Protein AF-D3F4I3-F1 (afdb_monomer)

Radius of gyration: 14.2 Å; Cα contacts (8 Å, |Δi|>4): 212; chains: 1; bounding box: 32×26×43 Å

pLDDT: mean 70.98, std 15.9, range [34.5, 87.44]

Organism: Conexibacter woesei (strain DSM 14684 / CCUG 47730 / CIP 108061 / JCM 11494 / NBRC 100937 / ID131577) (NCBI:txid469383)

Nearest PDB structures (foldseek):
  8dhl-assembly1_B  TM=6.571E-01  e=4.448E-02  Tannerella forsythia
  5t9g-assembly1_A  TM=7.267E-01  e=8.843E-02  Bacteroides uniformis
  5t9a-assembly2_B  TM=7.197E-01  e=9.829E-02  Bacteroides uniformis
  5t9a-assembly3_C  TM=6.838E-01  e=9.323E-02  Bacteroides uniformis
  5t99-assembly2_B  TM=6.801E-01  e=9.048E-01  Bacteroides uniformis

Secondary structure (DSSP, 8-state):
---------EE----SSS---GGGGTTEEEEEEEEETTEEEEEEEEE--SSS-EEEEEEEEEE-TT--EEEEEEEEEEEPTT-EEEEEEEEES--

Structure (mmCIF, N/CA/C/O backbone):
data_AF-D3F4I3-F1
#
_entry.id   AF-D3F4I3-F1
#
loop_
_atom_site.group_PDB
_atom_site.id
_atom_site.type_symbol
_atom_site.label_atom_id
_atom_site.label_alt_id
_atom_site.label_comp_id
_atom_site.label_asym_id
_atom_site.label_entity_id
_atom_site.label_seq_id
_atom_site.pdbx_PDB_ins_code
_atom_site.Cartn_x
_atom_site.Cartn_y
_atom_site.Cartn_z
_atom_site.occupancy
_atom_site.B_iso_or_equiv
_atom_site.auth_seq_id
_atom_site.auth_comp_id
_atom_site.auth_asym_id
_atom_site.auth_atom_id
_atom_site.pdbx_PDB_model_num
ATOM 1 N N . MET A 1 1 ? -9.384 11.695 25.952 1.00 34.50 1 MET A N 1
ATOM 2 C CA . MET A 1 1 ? -8.289 10.782 26.339 1.00 34.50 1 MET A CA 1
ATOM 3 C C . MET A 1 1 ? -8.296 9.650 25.314 1.00 34.50 1 MET A C 1
ATOM 5 O O . MET A 1 1 ? -9.074 8.722 25.460 1.00 34.50 1 MET A O 1
ATOM 9 N N . VAL A 1 2 ? -7.612 9.818 24.175 1.00 35.75 2 VAL A N 1
ATOM 10 C CA . VAL A 1 2 ? -7.665 8.832 23.078 1.00 35.75 2 VAL A CA 1
ATOM 11 C C . VAL A 1 2 ? -6.504 7.878 23.284 1.00 35.75 2 VAL A C 1
ATOM 13 O O . VAL A 1 2 ? -5.345 8.236 23.094 1.00 35.75 2 VAL A O 1
ATOM 16 N N . GLU A 1 3 ? -6.840 6.700 23.785 1.00 36.50 3 GLU A N 1
ATOM 17 C CA . GLU A 1 3 ? -5.909 5.628 24.081 1.00 36.50 3 GLU A CA 1
ATOM 18 C C . GLU A 1 3 ? -5.122 5.257 22.821 1.00 36.50 3 GLU A C 1
ATOM 20 O O . GLU A 1 3 ? -5.699 5.049 21.750 1.00 36.50 3 GLU A O 1
ATOM 25 N N . SER A 1 4 ? -3.795 5.210 22.954 1.00 41.44 4 SER A N 1
ATOM 26 C CA . SER A 1 4 ? -2.840 4.762 21.939 1.00 41.44 4 SER A CA 1
ATOM 27 C C . SER A 1 4 ? -3.090 3.296 21.576 1.00 41.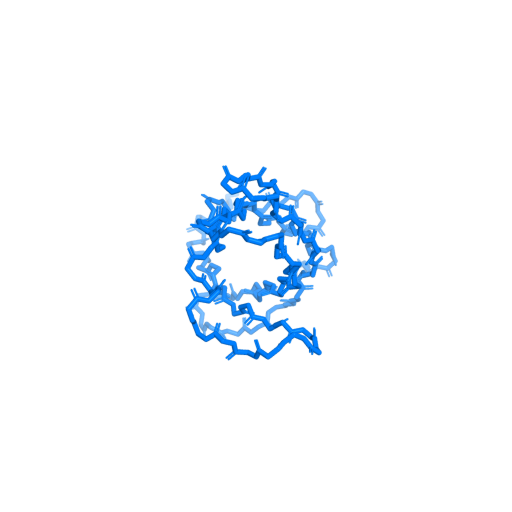44 4 SER A C 1
ATOM 29 O O . SER A 1 4 ? -2.334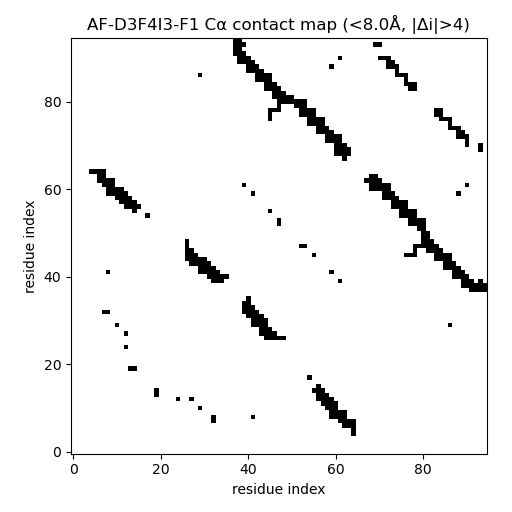 2.401 21.953 1.00 41.44 4 SER A O 1
ATOM 31 N N . ALA A 1 5 ? -4.158 3.029 20.828 1.00 40.69 5 ALA A N 1
ATOM 32 C CA . ALA A 1 5 ? -4.413 1.738 20.225 1.00 40.69 5 ALA A CA 1
ATOM 33 C C . ALA A 1 5 ? -3.308 1.488 19.194 1.00 40.69 5 ALA A C 1
ATOM 35 O O . ALA A 1 5 ? -3.335 2.022 18.084 1.00 40.69 5 ALA A O 1
ATOM 36 N N . ARG A 1 6 ? -2.314 0.672 19.558 1.00 45.72 6 ARG A N 1
ATOM 37 C CA . ARG A 1 6 ? -1.353 0.101 18.608 1.00 45.72 6 ARG A CA 1
ATOM 38 C C . ARG A 1 6 ? -2.120 -0.824 17.651 1.00 45.72 6 ARG A C 1
ATOM 40 O O . ARG A 1 6 ? -2.191 -2.029 17.867 1.00 45.72 6 ARG A O 1
ATOM 47 N N . ARG A 1 7 ? -2.750 -0.256 16.619 1.00 49.75 7 ARG A N 1
ATOM 48 C CA . ARG A 1 7 ? -3.396 -0.993 15.524 1.00 49.75 7 ARG A CA 1
ATOM 49 C C . ARG A 1 7 ? -2.349 -1.262 14.447 1.00 49.75 7 ARG A C 1
ATOM 51 O O . ARG A 1 7 ? -1.782 -0.344 13.862 1.00 49.75 7 ARG A O 1
ATOM 58 N N . SER A 1 8 ? -2.028 -2.537 14.259 1.00 48.16 8 SER A N 1
ATOM 59 C CA . SER A 1 8 ? -1.024 -3.006 13.305 1.00 48.16 8 SER A CA 1
ATOM 60 C C . SER A 1 8 ? -1.646 -3.061 11.910 1.00 48.16 8 SER A C 1
ATOM 62 O O . SER A 1 8 ? -2.637 -3.756 11.715 1.00 48.16 8 SER A O 1
ATOM 64 N N . ALA A 1 9 ? -1.088 -2.336 10.939 1.00 45.31 9 ALA A N 1
ATOM 65 C CA . ALA A 1 9 ? -1.437 -2.526 9.534 1.00 45.31 9 ALA A CA 1
ATOM 66 C C . ALA A 1 9 ? -0.695 -3.753 8.999 1.00 45.31 9 ALA A C 1
ATOM 68 O O . ALA A 1 9 ? 0.537 -3.791 9.020 1.00 45.31 9 ALA A O 1
ATOM 69 N N . ARG A 1 10 ? -1.432 -4.756 8.515 1.00 50.56 10 ARG A N 1
ATOM 70 C CA . ARG A 1 10 ? -0.845 -5.902 7.813 1.00 50.56 10 ARG A CA 1
ATOM 71 C C . ARG A 1 10 ? -1.029 -5.718 6.313 1.00 50.56 10 ARG A C 1
ATOM 73 O O . ARG A 1 10 ? -2.141 -5.742 5.791 1.00 50.56 10 ARG A O 1
ATOM 80 N N . THR A 1 11 ? 0.083 -5.532 5.612 1.00 43.97 11 THR A N 1
ATOM 81 C CA . THR A 1 11 ? 0.098 -5.392 4.154 1.00 43.97 11 THR A CA 1
ATOM 82 C C . THR A 1 11 ? -0.081 -6.753 3.502 1.00 43.97 11 THR A C 1
ATOM 84 O O . THR A 1 11 ? 0.737 -7.652 3.703 1.00 43.97 11 THR A O 1
ATOM 87 N N . ARG A 1 12 ? -1.105 -6.898 2.659 1.00 46.72 12 ARG A N 1
ATOM 88 C CA . ARG A 1 12 ? -1.187 -8.008 1.709 1.00 46.72 12 ARG A CA 1
ATOM 89 C C . ARG A 1 12 ? -1.301 -7.426 0.310 1.00 46.72 12 ARG A C 1
ATOM 91 O O . ARG A 1 12 ? -2.385 -7.083 -0.139 1.00 46.72 12 ARG A O 1
ATOM 98 N N . VAL A 1 13 ? -0.158 -7.325 -0.364 1.00 42.88 13 VAL A N 1
ATOM 99 C CA . VAL A 1 13 ? -0.086 -6.915 -1.768 1.00 42.88 13 VAL A CA 1
ATOM 100 C C . VAL A 1 13 ?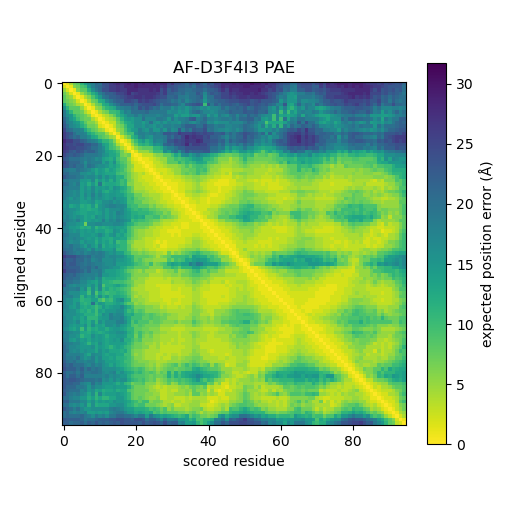 -0.801 -7.980 -2.608 1.00 42.88 13 VAL A C 1
ATOM 102 O O . VAL A 1 13 ? -0.327 -9.114 -2.710 1.00 42.88 13 VAL A O 1
ATOM 105 N N . LEU A 1 14 ? -1.973 -7.631 -3.138 1.00 43.94 14 LEU A N 1
ATOM 106 C CA . LEU A 1 14 ? -2.708 -8.411 -4.129 1.00 43.94 14 LEU A CA 1
ATOM 107 C C . LEU A 1 14 ? -2.546 -7.685 -5.462 1.00 43.94 14 LEU A C 1
ATOM 109 O O . LEU A 1 14 ? -3.213 -6.683 -5.693 1.00 43.94 14 LEU A O 1
ATOM 113 N N . LEU A 1 15 ? -1.622 -8.178 -6.283 1.00 44.59 15 LEU A N 1
ATOM 114 C CA . LEU A 1 15 ? -1.401 -7.693 -7.640 1.00 44.59 15 LEU A CA 1
ATOM 115 C C . LEU A 1 15 ? -2.486 -8.299 -8.545 1.00 44.59 15 LEU A C 1
ATOM 117 O O . LEU A 1 15 ? -2.541 -9.524 -8.680 1.00 44.59 15 LEU A O 1
ATOM 121 N N . GLY A 1 16 ? -3.374 -7.481 -9.114 1.00 38.59 16 GLY A N 1
ATOM 122 C CA . GLY A 1 16 ? -4.311 -7.910 -10.150 1.00 38.59 16 GLY A CA 1
ATOM 123 C C . GLY A 1 16 ? -3.603 -8.109 -11.492 1.00 38.59 16 GLY A C 1
ATOM 124 O O . GLY A 1 16 ? -2.756 -7.302 -11.860 1.00 38.59 16 GLY A O 1
ATOM 125 N N . ALA A 1 17 ? -3.934 -9.208 -12.187 1.00 37.81 17 ALA A N 1
ATOM 126 C CA . ALA A 1 17 ? -3.479 -9.667 -13.520 1.00 37.81 17 ALA A CA 1
ATOM 127 C C . ALA A 1 17 ? -1.957 -9.754 -13.795 1.00 37.81 17 ALA A C 1
ATOM 129 O O . ALA A 1 17 ? -1.535 -10.442 -14.722 1.00 37.81 17 ALA A O 1
ATOM 130 N N . VAL A 1 18 ? -1.122 -9.134 -12.969 1.00 46.66 18 VAL A N 1
ATOM 131 C CA . VAL A 1 18 ? 0.317 -9.340 -12.866 1.00 46.66 18 VAL A CA 1
ATOM 132 C C . VAL A 1 18 ? 0.498 -10.575 -11.997 1.00 46.66 18 VAL A C 1
ATOM 134 O O . VAL A 1 18 ? -0.014 -10.616 -10.877 1.00 46.66 18 VAL A O 1
ATOM 137 N N . GLY A 1 19 ? 1.175 -11.606 -12.515 1.00 44.75 19 GLY A N 1
ATOM 138 C CA . GLY A 1 19 ? 1.420 -12.840 -11.770 1.00 44.75 19 GLY A CA 1
ATOM 139 C C . GLY A 1 19 ? 1.824 -12.510 -10.335 1.00 44.75 19 GLY A C 1
ATOM 140 O O . GLY A 1 19 ? 2.711 -11.685 -10.125 1.00 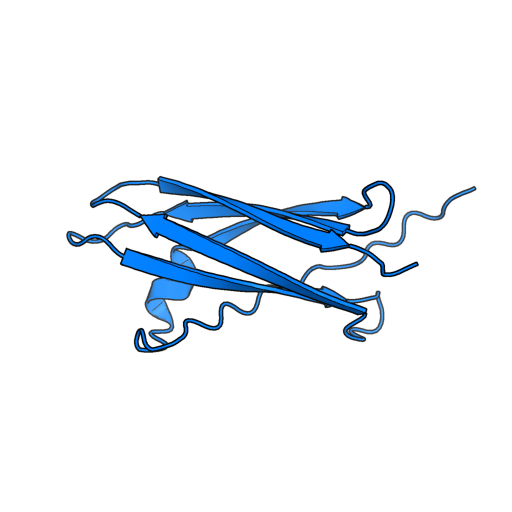44.75 19 GLY A O 1
ATOM 141 N N . ASN A 1 20 ? 1.131 -13.094 -9.352 1.00 53.81 20 ASN A N 1
ATOM 142 C CA . ASN A 1 20 ? 1.391 -12.909 -7.923 1.00 53.81 20 ASN A CA 1
ATOM 143 C C . ASN A 1 20 ? 2.753 -13.534 -7.560 1.00 53.81 20 ASN A C 1
ATOM 145 O O . ASN A 1 20 ? 2.851 -14.549 -6.871 1.00 53.81 20 ASN A O 1
ATOM 149 N N . MET A 1 21 ? 3.819 -12.940 -8.083 1.00 66.88 21 MET A N 1
ATOM 150 C CA . MET A 1 21 ? 5.194 -13.318 -7.861 1.00 66.88 21 MET A CA 1
ATOM 151 C C . MET A 1 21 ? 5.555 -12.799 -6.481 1.00 66.88 21 MET A C 1
ATOM 153 O O . MET A 1 21 ? 5.641 -11.595 -6.247 1.00 66.88 21 MET A O 1
ATOM 157 N N . VAL A 1 22 ? 5.751 -13.724 -5.544 1.00 68.06 22 VAL A N 1
ATOM 158 C CA . VAL A 1 22 ? 6.097 -13.406 -4.150 1.00 68.06 22 VAL A CA 1
ATOM 159 C C . VAL A 1 22 ? 7.329 -12.497 -4.072 1.00 68.06 22 VAL A C 1
ATOM 161 O O . VAL A 1 22 ? 7.418 -11.671 -3.167 1.00 68.06 22 VAL A O 1
ATOM 164 N N . MET A 1 23 ? 8.236 -12.602 -5.045 1.00 67.38 23 MET A N 1
ATOM 165 C CA . MET A 1 23 ? 9.433 -11.767 -5.146 1.00 67.38 23 MET A CA 1
ATOM 166 C C . MET A 1 23 ? 9.101 -10.277 -5.292 1.00 67.38 23 MET A C 1
ATOM 168 O O . MET A 1 23 ? 9.681 -9.472 -4.571 1.00 67.38 23 MET A O 1
ATOM 172 N N . ASN A 1 24 ? 8.080 -9.923 -6.077 1.00 71.31 24 ASN A N 1
ATOM 173 C CA . ASN A 1 24 ? 7.668 -8.532 -6.313 1.00 71.31 24 ASN A CA 1
ATOM 174 C C . ASN A 1 24 ? 6.989 -7.903 -5.085 1.00 71.31 24 ASN A C 1
ATOM 176 O O . ASN A 1 24 ? 6.717 -6.708 -5.052 1.00 71.31 24 ASN A O 1
ATOM 180 N N . ARG A 1 25 ? 6.688 -8.693 -4.042 1.00 73.69 25 ARG A N 1
ATOM 181 C CA . ARG A 1 25 ? 6.194 -8.147 -2.768 1.00 73.69 25 ARG A CA 1
ATOM 182 C C . ARG A 1 25 ? 7.294 -7.439 -1.986 1.00 73.69 25 ARG A C 1
ATOM 184 O O . ARG A 1 25 ? 6.974 -6.611 -1.142 1.00 73.69 25 ARG A O 1
ATOM 191 N N . ARG A 1 26 ? 8.565 -7.778 -2.233 1.00 78.31 26 ARG A N 1
ATOM 192 C CA . ARG A 1 26 ? 9.720 -7.150 -1.570 1.00 78.31 26 ARG A CA 1
ATOM 193 C C . ARG A 1 26 ? 9.928 -5.710 -2.025 1.00 78.31 26 ARG A C 1
ATOM 195 O O . ARG A 1 26 ? 10.478 -4.919 -1.267 1.00 78.31 26 ARG A O 1
ATOM 202 N N . ASP A 1 27 ? 9.421 -5.387 -3.207 1.00 80.25 27 ASP A N 1
ATOM 203 C CA . ASP A 1 27 ? 9.483 -4.056 -3.796 1.00 80.25 27 ASP A CA 1
ATOM 204 C C . ASP A 1 27 ? 8.613 -3.062 -3.024 1.00 80.25 27 ASP A C 1
ATOM 206 O O . ASP A 1 27 ? 8.873 -1.869 -3.043 1.00 80.25 27 ASP A O 1
ATOM 210 N N . VAL A 1 28 ? 7.591 -3.531 -2.304 1.00 82.50 28 VAL A N 1
ATOM 211 C CA . VAL A 1 28 ? 6.640 -2.672 -1.596 1.00 82.50 28 VAL A CA 1
ATOM 212 C C . VAL A 1 28 ? 6.909 -2.690 -0.097 1.00 82.50 28 VAL A C 1
ATOM 214 O O . VAL A 1 28 ? 6.755 -3.711 0.575 1.00 82.50 28 VAL A O 1
ATOM 217 N N . ARG A 1 29 ? 7.214 -1.519 0.466 1.00 86.44 29 ARG A N 1
ATOM 218 C CA . ARG A 1 29 ? 7.380 -1.323 1.909 1.00 86.44 29 ARG A CA 1
ATOM 219 C C . ARG A 1 29 ? 6.435 -0.246 2.419 1.00 86.44 29 ARG A C 1
ATOM 221 O O . ARG A 1 29 ? 6.568 0.918 2.058 1.00 86.44 29 ARG A O 1
ATOM 228 N N . LEU A 1 30 ? 5.518 -0.612 3.315 1.00 85.19 30 LEU A N 1
ATOM 229 C CA . LEU A 1 30 ? 4.770 0.384 4.085 1.00 85.19 30 LEU A CA 1
ATOM 230 C C . LEU A 1 30 ? 5.649 0.922 5.216 1.00 85.19 30 LEU A C 1
ATOM 232 O O . LEU A 1 30 ? 6.277 0.155 5.944 1.00 85.19 30 LEU A O 1
ATOM 236 N N . THR A 1 31 ? 5.699 2.241 5.346 1.00 87.44 31 THR A N 1
ATOM 237 C CA . THR A 1 31 ? 6.524 2.957 6.329 1.00 87.44 31 THR A CA 1
ATOM 238 C C . THR A 1 31 ? 5.683 3.656 7.385 1.00 87.44 31 THR A C 1
ATOM 240 O O . THR A 1 31 ? 6.178 3.933 8.474 1.00 87.44 31 THR A O 1
ATOM 243 N N . SER A 1 32 ? 4.409 3.923 7.098 1.00 84.81 32 SER A N 1
ATOM 244 C CA . SER A 1 32 ? 3.509 4.565 8.044 1.00 84.81 32 SER A CA 1
ATOM 245 C C . SER A 1 32 ? 2.100 4.000 7.954 1.00 84.81 32 SER A C 1
ATOM 247 O O . SER A 1 32 ? 1.609 3.638 6.888 1.00 84.81 32 SER A O 1
ATOM 249 N N . CYS A 1 33 ? 1.439 3.945 9.103 1.00 85.00 33 CYS A N 1
ATOM 250 C CA . CYS A 1 33 ? 0.001 3.784 9.216 1.00 85.00 33 CYS A CA 1
ATOM 251 C C . CYS A 1 33 ? -0.448 4.665 10.378 1.00 85.00 33 CYS A C 1
ATOM 253 O O . CYS A 1 33 ? 0.066 4.521 11.488 1.00 85.00 33 CYS A O 1
ATOM 255 N N . LYS A 1 34 ? -1.351 5.607 10.122 1.00 84.00 34 LYS A N 1
ATOM 256 C CA . LYS A 1 34 ? -1.826 6.555 11.130 1.00 84.00 34 LYS A CA 1
ATOM 257 C C . LYS A 1 34 ? -3.305 6.854 10.951 1.00 84.00 34 LYS A C 1
ATOM 259 O O . LYS A 1 34 ? -3.821 6.817 9.833 1.00 84.00 34 LYS A O 1
ATOM 264 N N . GLY A 1 35 ? -3.963 7.188 12.057 1.00 81.94 35 GLY A N 1
ATOM 265 C CA . GLY A 1 35 ? -5.293 7.781 12.010 1.00 81.94 35 GLY A CA 1
ATOM 266 C C . GLY A 1 35 ? -5.241 9.136 11.301 1.00 81.94 35 GLY A C 1
ATOM 267 O O . GLY A 1 35 ? -4.273 9.888 11.435 1.00 81.94 35 GLY A O 1
ATOM 268 N N . SER A 1 36 ? -6.277 9.438 10.534 1.00 80.88 36 SER A N 1
ATOM 269 C CA . SER A 1 36 ? -6.512 10.725 9.879 1.00 80.88 36 SER A CA 1
ATOM 270 C C . SER A 1 36 ? -7.951 11.169 10.156 1.00 80.88 36 SER A C 1
ATOM 272 O O . SER A 1 36 ? -8.788 10.320 10.471 1.00 80.88 36 SER A O 1
ATOM 274 N N . PRO A 1 37 ? -8.289 12.466 10.039 1.00 79.06 37 PRO A N 1
ATOM 275 C CA . PRO A 1 37 ? -9.679 12.899 10.154 1.00 79.06 37 PRO A CA 1
ATOM 276 C C . PRO A 1 37 ? -10.566 12.094 9.192 1.00 79.06 37 PRO A C 1
ATOM 278 O O . PRO A 1 37 ? -10.320 12.082 7.988 1.00 79.06 37 PRO A O 1
ATOM 281 N N . GLY A 1 38 ? -11.545 11.364 9.731 1.00 77.75 38 GLY A N 1
ATOM 282 C CA . GLY A 1 38 ? -12.460 10.531 8.945 1.00 77.75 38 GLY A CA 1
ATOM 283 C C . GLY A 1 38 ? -11.947 9.141 8.541 1.00 77.75 38 GLY A C 1
ATOM 284 O O . GLY A 1 38 ? -12.613 8.484 7.743 1.00 77.75 38 GLY A O 1
ATOM 285 N N . GLY A 1 39 ? -10.807 8.663 9.059 1.00 83.38 39 GLY A N 1
ATOM 286 C CA . GLY A 1 39 ? -10.380 7.278 8.831 1.00 83.38 39 GLY A CA 1
ATOM 287 C C . GLY A 1 39 ? -8.897 7.004 9.075 1.00 83.38 39 GLY A C 1
ATOM 288 O O . GLY A 1 39 ? -8.307 7.478 10.045 1.00 83.38 39 GLY A O 1
ATOM 289 N N . TRP A 1 40 ? -8.288 6.214 8.193 1.00 83.62 40 TRP A N 1
ATOM 290 C CA . TRP A 1 40 ? -6.898 5.777 8.312 1.00 83.62 40 TRP A CA 1
ATOM 291 C C . TRP A 1 40 ? -6.121 6.032 7.029 1.00 83.62 40 TRP A C 1
ATOM 293 O O . TRP A 1 40 ? -6.628 5.876 5.922 1.00 83.62 40 TRP A O 1
ATOM 303 N N . THR A 1 41 ? -4.849 6.381 7.180 1.00 84.12 41 THR A N 1
ATOM 304 C CA . THR A 1 41 ? -3.920 6.539 6.064 1.00 84.12 41 THR A CA 1
ATOM 305 C C . THR A 1 41 ? -2.719 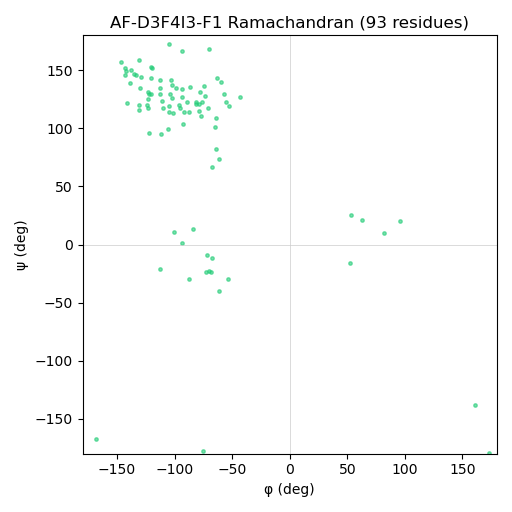5.631 6.275 1.00 84.12 41 THR A C 1
ATOM 307 O O . THR A 1 41 ? -2.106 5.642 7.344 1.00 84.12 41 THR A O 1
ATOM 310 N N . ALA A 1 42 ? -2.357 4.878 5.241 1.00 87.25 42 ALA A N 1
ATOM 311 C CA . ALA A 1 42 ? -1.107 4.143 5.163 1.00 87.25 42 ALA A CA 1
ATOM 312 C C . ALA A 1 42 ? -0.215 4.749 4.075 1.00 87.25 42 ALA A C 1
ATOM 314 O O . ALA A 1 42 ? -0.677 5.048 2.974 1.00 87.25 42 ALA A O 1
ATOM 315 N N . GLY A 1 43 ? 1.059 4.931 4.403 1.00 86.38 43 GLY A N 1
ATOM 316 C CA . GLY A 1 43 ? 2.084 5.425 3.496 1.00 86.38 43 GLY A CA 1
ATOM 317 C C . GLY A 1 43 ? 3.203 4.407 3.334 1.00 86.38 43 GLY A C 1
ATOM 318 O O . GLY A 1 43 ? 3.476 3.609 4.237 1.00 86.38 43 GLY A O 1
ATOM 319 N N . GLY A 1 44 ? 3.864 4.433 2.187 1.00 87.44 44 GLY A N 1
ATOM 320 C CA . GLY A 1 44 ? 4.951 3.518 1.880 1.00 87.44 44 GLY A CA 1
ATOM 321 C C . GLY A 1 44 ? 5.734 3.922 0.645 1.00 87.44 44 GLY A C 1
ATOM 322 O O . GLY A 1 44 ? 5.590 5.023 0.127 1.00 87.44 44 GLY A O 1
ATOM 323 N N . ARG A 1 45 ? 6.559 2.997 0.169 1.00 87.00 45 ARG A N 1
ATOM 324 C CA . ARG A 1 45 ? 7.349 3.142 -1.047 1.00 87.00 45 ARG A CA 1
ATOM 325 C C . ARG A 1 45 ? 7.338 1.833 -1.824 1.00 87.00 45 ARG A C 1
ATOM 327 O O . ARG A 1 45 ? 7.454 0.770 -1.211 1.00 87.00 45 ARG A O 1
ATOM 334 N N . ALA A 1 46 ? 7.208 1.924 -3.139 1.00 84.06 46 ALA A N 1
ATOM 335 C CA . ALA A 1 46 ? 7.519 0.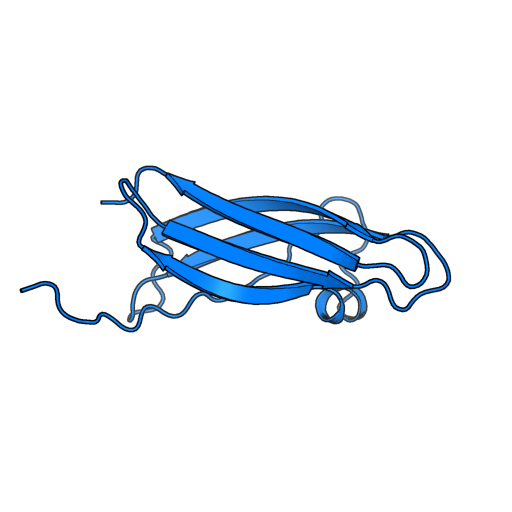849 -4.068 1.00 84.06 46 ALA A CA 1
ATOM 336 C C . ALA A 1 46 ? 8.921 1.095 -4.653 1.00 84.06 46 ALA A C 1
ATOM 338 O O . ALA A 1 46 ? 9.244 2.224 -5.015 1.00 84.06 46 ALA A O 1
ATOM 339 N N . THR A 1 47 ? 9.770 0.077 -4.732 1.00 83.56 47 THR A N 1
ATOM 340 C CA . THR A 1 47 ? 11.129 0.150 -5.285 1.00 83.56 47 THR A CA 1
ATOM 341 C C . THR A 1 47 ? 11.336 -0.984 -6.273 1.00 83.56 47 THR A C 1
ATOM 343 O O . THR A 1 47 ? 11.249 -2.142 -5.881 1.00 83.56 47 THR A O 1
ATOM 346 N N . GLY A 1 48 ? 11.632 -0.664 -7.529 1.00 74.81 48 GLY A N 1
ATOM 347 C CA . GLY A 1 48 ? 11.954 -1.657 -8.547 1.00 74.81 48 GLY A CA 1
ATOM 348 C C . GLY A 1 48 ? 13.459 -1.886 -8.576 1.00 74.81 48 GLY A C 1
ATOM 349 O O . GLY A 1 48 ? 14.201 -0.976 -8.924 1.00 74.81 48 GLY A O 1
ATOM 350 N N . ALA A 1 49 ? 13.916 -3.084 -8.213 1.00 67.88 49 ALA A N 1
ATOM 351 C CA . ALA A 1 49 ? 15.330 -3.474 -8.326 1.00 67.88 49 ALA A CA 1
ATOM 352 C C . ALA A 1 49 ? 15.651 -4.205 -9.645 1.00 67.88 49 ALA A C 1
ATOM 354 O O . ALA A 1 49 ? 16.768 -4.678 -9.842 1.00 67.88 49 ALA A O 1
ATOM 355 N N . GLY A 1 50 ? 14.651 -4.368 -10.514 1.00 68.81 50 GLY A N 1
ATOM 356 C CA . GLY A 1 50 ? 14.776 -5.092 -11.772 1.00 68.81 50 GLY A CA 1
ATOM 357 C C . GLY A 1 50 ? 15.108 -4.191 -12.958 1.00 68.81 50 GLY A C 1
ATOM 358 O O . GLY A 1 50 ? 14.918 -2.977 -12.926 1.00 68.81 50 GLY A O 1
ATOM 359 N N . ASP A 1 51 ? 15.507 -4.833 -14.053 1.00 72.88 51 ASP A N 1
ATOM 360 C CA . ASP A 1 51 ? 15.840 -4.178 -15.325 1.00 72.88 51 ASP A CA 1
ATOM 361 C C . ASP A 1 51 ? 14.612 -3.899 -16.206 1.00 72.88 51 ASP A C 1
ATOM 363 O O . ASP A 1 51 ? 14.728 -3.619 -17.400 1.00 72.88 51 ASP A O 1
ATOM 367 N N . ARG A 1 52 ? 13.404 -4.014 -15.642 1.00 72.19 52 ARG A N 1
ATOM 368 C CA . ARG A 1 52 ? 12.143 -3.715 -16.326 1.00 72.19 52 ARG A CA 1
ATOM 369 C C . ARG A 1 52 ? 11.228 -2.903 -15.415 1.00 72.19 52 ARG A C 1
ATOM 371 O O . ARG A 1 52 ? 11.241 -3.137 -14.207 1.00 72.19 52 ARG A O 1
ATOM 378 N N . PRO A 1 53 ? 10.414 -1.994 -15.978 1.00 73.12 53 PRO A N 1
ATOM 379 C CA . PRO A 1 53 ? 9.372 -1.330 -15.214 1.00 73.12 53 PRO A CA 1
ATOM 380 C C . PRO A 1 53 ? 8.379 -2.347 -14.650 1.00 73.12 53 PRO A C 1
ATOM 382 O O . PRO A 1 53 ? 7.979 -3.281 -15.353 1.00 73.12 53 PRO A O 1
ATOM 385 N N . CYS A 1 54 ? 7.949 -2.138 -13.409 1.00 76.00 54 CYS A N 1
ATOM 386 C CA . CYS A 1 54 ? 6.971 -2.987 -12.740 1.00 76.00 54 CYS A CA 1
ATOM 387 C C . CYS A 1 54 ? 5.765 -2.158 -12.297 1.00 76.00 54 CYS A C 1
ATOM 389 O O . CYS A 1 54 ? 5.901 -1.132 -11.630 1.00 76.00 54 CYS A O 1
ATOM 391 N N . ALA A 1 55 ? 4.569 -2.627 -12.647 1.00 78.94 55 ALA A N 1
ATOM 392 C CA . ALA A 1 55 ? 3.321 -2.087 -12.125 1.00 78.94 55 ALA A CA 1
ATOM 393 C C . ALA A 1 55 ? 2.879 -2.896 -10.899 1.00 78.94 55 ALA A C 1
ATOM 395 O O . ALA A 1 55 ? 2.881 -4.131 -10.919 1.00 78.94 55 ALA A O 1
ATOM 396 N N . HIS A 1 56 ? 2.483 -2.193 -9.841 1.00 76.12 56 HIS A N 1
ATOM 397 C CA . HIS A 1 56 ? 2.027 -2.770 -8.589 1.00 76.12 56 HIS A CA 1
ATOM 398 C C . HIS A 1 56 ? 0.619 -2.285 -8.250 1.00 76.12 56 HIS A C 1
ATOM 400 O O . HIS A 1 56 ? 0.391 -1.088 -8.098 1.00 76.12 56 HIS A O 1
ATOM 406 N N . GLU A 1 57 ? -0.302 -3.218 -8.031 1.00 82.81 57 GLU A N 1
ATOM 407 C CA . GLU A 1 57 ? -1.538 -2.954 -7.297 1.00 82.81 57 GLU A CA 1
ATOM 408 C C . GLU A 1 57 ? -1.359 -3.339 -5.827 1.00 82.81 57 GLU A C 1
ATOM 410 O O . GLU A 1 57 ? -1.104 -4.492 -5.466 1.00 82.81 57 GLU A O 1
ATOM 415 N N . VAL A 1 58 ? -1.472 -2.356 -4.943 1.00 80.81 58 VAL A N 1
ATOM 416 C CA . VAL A 1 58 ? -1.269 -2.542 -3.510 1.00 80.81 58 VAL A CA 1
ATOM 417 C C . VAL A 1 58 ? -2.609 -2.416 -2.806 1.00 80.81 58 VAL A C 1
ATOM 419 O O . VAL A 1 58 ? -3.230 -1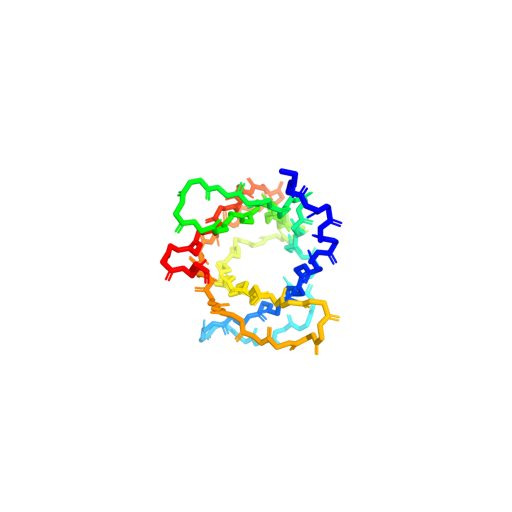.356 -2.790 1.00 80.81 58 VAL A O 1
ATOM 422 N N . THR A 1 59 ? -3.036 -3.506 -2.170 1.00 83.50 59 THR A N 1
ATOM 423 C CA . THR A 1 59 ? -4.172 -3.500 -1.245 1.00 83.50 59 THR A CA 1
ATOM 424 C C . THR A 1 59 ? -3.654 -3.507 0.191 1.00 83.50 59 THR A C 1
ATOM 426 O O . THR A 1 59 ? -2.854 -4.357 0.586 1.00 83.50 59 THR A O 1
ATOM 429 N N . VAL A 1 60 ? -4.104 -2.548 0.991 1.00 83.44 60 VAL A N 1
ATOM 430 C CA . VAL A 1 60 ? -3.783 -2.436 2.415 1.00 83.44 60 VAL A CA 1
ATOM 431 C C . VAL A 1 60 ? -5.039 -2.728 3.215 1.00 83.44 60 VAL A C 1
ATOM 433 O O . VAL A 1 60 ? -6.059 -2.067 3.034 1.00 83.44 60 VAL A O 1
ATOM 436 N N . TYR A 1 61 ? -4.953 -3.708 4.110 1.00 85.44 61 TYR A N 1
ATOM 437 C CA . TYR A 1 61 ? -6.023 -4.054 5.035 1.00 85.44 61 TYR A CA 1
ATOM 438 C C . TYR A 1 61 ? -5.753 -3.363 6.367 1.00 85.44 61 TYR A C 1
ATOM 440 O O . TYR A 1 61 ? -4.713 -3.578 6.995 1.00 85.44 61 TYR A O 1
ATOM 448 N N . PHE A 1 62 ? -6.688 -2.523 6.794 1.00 82.56 62 PHE A N 1
ATOM 449 C CA . PHE A 1 62 ? -6.625 -1.878 8.097 1.00 82.56 62 PHE A CA 1
ATOM 450 C C . PHE A 1 62 ? -7.313 -2.791 9.102 1.00 82.56 62 PHE A C 1
ATOM 452 O O . PHE A 1 62 ? -8.474 -3.148 8.908 1.00 82.56 62 PHE A O 1
ATOM 459 N N . THR A 1 63 ? -6.595 -3.192 10.150 1.00 82.31 63 THR A N 1
ATOM 460 C CA . THR A 1 63 ? -7.115 -4.109 11.168 1.00 82.31 63 THR A CA 1
ATOM 461 C C . THR A 1 63 ? -7.098 -3.495 12.560 1.00 82.31 63 THR A C 1
ATOM 463 O O . THR A 1 63 ? -6.265 -2.638 12.861 1.00 82.31 63 THR A O 1
ATOM 466 N N . ASP A 1 64 ? -8.003 -3.942 13.426 1.00 80.75 64 ASP A N 1
ATOM 467 C CA . ASP A 1 64 ? -7.922 -3.655 14.858 1.00 80.75 64 ASP A CA 1
ATOM 468 C C . ASP A 1 64 ? -6.837 -4.505 15.557 1.00 80.75 64 ASP A C 1
ATOM 470 O O . ASP A 1 64 ? -6.106 -5.283 14.936 1.00 80.75 64 ASP A O 1
ATOM 474 N N . SER A 1 65 ? -6.713 -4.352 16.878 1.00 79.50 65 SER A N 1
ATOM 475 C CA . SER A 1 65 ? -5.784 -5.140 17.701 1.00 79.50 65 SER A CA 1
ATOM 476 C C . SER A 1 65 ? -6.152 -6.627 17.810 1.00 79.50 65 SER A C 1
ATOM 478 O O . SER A 1 65 ? -5.329 -7.417 18.265 1.00 79.50 65 SER A O 1
ATOM 480 N N . ARG A 1 66 ? -7.353 -7.021 17.375 1.00 86.81 66 ARG A N 1
ATOM 481 C CA . ARG A 1 66 ? -7.854 -8.403 17.326 1.00 86.81 66 ARG A CA 1
ATOM 482 C C . ARG A 1 66 ? -7.766 -9.004 15.917 1.00 86.81 66 ARG A C 1
ATOM 484 O O . ARG A 1 66 ? -8.289 -10.088 15.689 1.00 86.81 66 ARG A O 1
ATOM 491 N N . ALA A 1 67 ? -7.074 -8.327 14.994 1.00 81.75 67 ALA A N 1
ATOM 492 C CA . ALA A 1 67 ? -6.937 -8.703 13.588 1.00 81.75 67 ALA A CA 1
ATOM 493 C C . ALA A 1 67 ? -8.258 -8.717 12.790 1.00 81.75 67 ALA A C 1
ATOM 495 O O . ALA A 1 67 ? -8.323 -9.316 11.716 1.00 81.75 67 ALA A O 1
ATOM 496 N N . THR A 1 68 ? -9.288 -8.011 13.260 1.00 84.00 68 THR A N 1
ATOM 497 C CA . THR A 1 68 ? -10.524 -7.790 12.501 1.00 84.00 68 THR A CA 1
ATOM 498 C C . THR A 1 68 ? -10.255 -6.784 11.393 1.00 84.00 68 THR A C 1
ATOM 500 O O . THR A 1 68 ? -9.742 -5.699 11.668 1.00 84.00 68 THR A O 1
ATOM 503 N N . VAL A 1 69 ? -10.606 -7.108 10.147 1.00 84.88 69 VAL A N 1
ATOM 504 C CA . VAL A 1 69 ? -10.511 -6.159 9.029 1.00 84.88 69 VAL A CA 1
ATOM 505 C C . VAL A 1 69 ? -11.589 -5.091 9.185 1.00 84.88 69 VAL A C 1
ATOM 507 O O . VAL A 1 69 ? -12.777 -5.384 9.138 1.00 84.88 69 VAL A O 1
ATOM 510 N N . LEU A 1 70 ? -11.146 -3.850 9.348 1.00 84.00 70 LEU A N 1
ATOM 511 C CA . LEU A 1 70 ? -11.984 -2.658 9.465 1.00 84.00 70 LEU A CA 1
ATOM 512 C C . LEU A 1 70 ? -12.305 -2.066 8.091 1.00 84.00 70 LEU A C 1
ATOM 514 O O . LEU A 1 70 ? -13.346 -1.454 7.891 1.00 84.00 70 LEU A O 1
ATOM 518 N N . GLY A 1 71 ? -11.398 -2.251 7.134 1.00 83.12 71 GLY A N 1
ATOM 519 C CA . GLY A 1 71 ? -11.572 -1.799 5.765 1.00 83.12 71 GLY A CA 1
ATOM 520 C C . GLY A 1 71 ? -10.313 -1.994 4.934 1.00 83.12 71 GLY A C 1
ATOM 521 O O . GLY A 1 71 ? -9.286 -2.485 5.416 1.00 83.12 71 GLY A O 1
ATOM 522 N N . THR A 1 72 ? -10.391 -1.595 3.668 1.00 84.44 72 THR A N 1
ATOM 523 C CA . THR A 1 72 ? -9.285 -1.719 2.716 1.00 84.44 72 THR A CA 1
ATOM 524 C C . THR A 1 72 ? -9.013 -0.410 1.997 1.00 84.44 72 THR A C 1
ATOM 526 O O . THR A 1 72 ? -9.943 0.210 1.493 1.00 84.44 72 THR A O 1
ATOM 529 N N . GLY A 1 73 ? -7.742 -0.038 1.885 1.00 83.19 73 GLY A N 1
ATOM 530 C CA . GLY A 1 73 ? -7.275 0.979 0.946 1.00 83.19 73 GLY A CA 1
ATOM 531 C C . GLY A 1 73 ? -6.600 0.309 -0.244 1.00 83.19 73 GLY A C 1
ATOM 532 O O . GLY A 1 73 ? -5.898 -0.689 -0.070 1.00 83.19 73 GLY A O 1
ATOM 533 N N . ARG A 1 74 ? -6.797 0.842 -1.447 1.00 85.06 74 ARG A N 1
ATOM 534 C CA . ARG A 1 74 ? -6.102 0.387 -2.657 1.00 85.06 74 ARG A CA 1
ATOM 535 C C . ARG A 1 74 ? -5.321 1.541 -3.257 1.00 85.06 74 ARG A C 1
ATOM 537 O O . ARG A 1 74 ? -5.786 2.676 -3.219 1.00 85.06 74 ARG A O 1
ATOM 544 N N . THR A 1 75 ? -4.152 1.241 -3.800 1.00 83.88 75 THR A N 1
ATOM 545 C CA . THR A 1 75 ? -3.366 2.190 -4.583 1.00 83.88 75 THR A CA 1
ATOM 546 C C . THR A 1 75 ? -2.613 1.453 -5.681 1.00 83.88 75 THR A C 1
ATOM 548 O O . THR A 1 75 ? -2.376 0.247 -5.575 1.00 83.88 75 THR A O 1
ATOM 551 N N . ALA A 1 76 ? -2.256 2.179 -6.729 1.00 81.94 76 ALA A N 1
ATOM 552 C CA . ALA A 1 76 ? -1.401 1.692 -7.794 1.00 81.94 76 ALA A CA 1
ATOM 553 C C . ALA A 1 76 ? -0.078 2.454 -7.736 1.00 81.94 76 ALA A C 1
ATOM 555 O O . ALA A 1 76 ? -0.069 3.651 -7.461 1.00 81.94 76 ALA A O 1
ATOM 556 N N . ALA A 1 77 ? 1.020 1.756 -7.994 1.00 78.94 77 ALA A N 1
ATOM 557 C CA . ALA A 1 77 ? 2.330 2.365 -8.164 1.00 78.94 77 ALA A CA 1
ATOM 558 C C . ALA A 1 77 ? 3.062 1.727 -9.327 1.00 78.94 77 ALA A C 1
ATOM 560 O O . ALA A 1 77 ? 2.899 0.537 -9.609 1.00 78.94 77 ALA A O 1
ATOM 561 N N . SER A 1 78 ? 3.910 2.515 -9.967 1.00 78.25 78 SER A N 1
ATOM 562 C CA . SER A 1 78 ? 4.754 2.054 -11.059 1.00 78.25 78 SER A CA 1
ATOM 563 C C . SER A 1 78 ? 6.200 2.353 -10.723 1.00 78.25 78 SER A C 1
ATOM 565 O O . SER A 1 78 ? 6.577 3.506 -10.543 1.00 78.25 78 SER A O 1
ATOM 567 N N . THR A 1 79 ? 7.025 1.317 -10.661 1.00 75.94 79 THR A N 1
ATOM 568 C CA . THR A 1 79 ? 8.464 1.483 -10.492 1.00 75.94 79 THR A CA 1
ATOM 569 C C . THR A 1 79 ? 9.125 1.494 -11.865 1.00 75.94 79 THR A C 1
ATOM 571 O O . THR A 1 79 ? 8.906 0.605 -12.690 1.00 75.94 79 THR A O 1
ATOM 574 N N . ALA A 1 80 ? 9.916 2.534 -12.135 1.00 73.81 80 ALA A N 1
ATOM 575 C CA . ALA A 1 80 ? 10.844 2.531 -13.259 1.00 73.81 80 ALA A CA 1
ATOM 576 C C . ALA A 1 80 ? 12.002 1.553 -12.986 1.00 73.81 80 ALA A C 1
ATOM 578 O O . ALA A 1 80 ? 12.188 1.095 -11.857 1.00 73.81 80 ALA A O 1
ATOM 579 N N . ILE A 1 81 ? 12.798 1.265 -14.016 1.00 71.50 81 ILE A N 1
ATOM 580 C CA . ILE A 1 81 ? 14.037 0.484 -13.892 1.00 71.50 81 ILE A CA 1
ATOM 581 C C . ILE A 1 81 ? 14.943 1.155 -12.850 1.00 71.50 81 ILE A C 1
ATOM 583 O O . ILE A 1 81 ? 15.248 2.339 -12.990 1.00 71.50 81 ILE A O 1
ATOM 587 N N . HIS A 1 82 ? 15.333 0.422 -11.801 1.00 68.69 82 HIS A N 1
ATOM 588 C CA . HIS A 1 82 ? 16.096 0.951 -10.652 1.00 68.69 82 HIS A CA 1
ATOM 589 C C . HIS A 1 82 ? 15.460 2.192 -9.989 1.00 68.69 82 HIS A C 1
ATOM 591 O O . HIS A 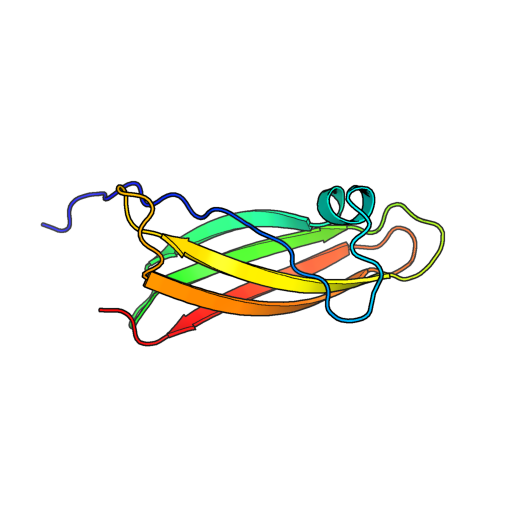1 82 ? 16.141 3.021 -9.385 1.00 68.69 82 HIS A O 1
ATOM 597 N N . GLY A 1 83 ? 14.139 2.338 -10.122 1.00 75.25 83 GLY A N 1
ATOM 598 C CA . GLY A 1 83 ? 13.370 3.493 -9.674 1.00 75.25 83 GLY A CA 1
ATOM 599 C C . GLY A 1 83 ? 12.559 3.229 -8.409 1.00 75.25 83 GLY A C 1
ATOM 600 O O . GLY A 1 83 ? 12.426 2.101 -7.928 1.00 75.25 83 GLY A O 1
ATOM 601 N N . ALA A 1 84 ? 11.970 4.293 -7.870 1.00 77.38 84 ALA A N 1
ATOM 602 C CA . ALA A 1 84 ? 11.084 4.194 -6.724 1.00 77.38 84 ALA A CA 1
ATOM 603 C C . ALA A 1 84 ? 9.907 5.159 -6.827 1.00 77.38 84 ALA A C 1
ATOM 605 O O . ALA A 1 84 ? 10.053 6.256 -7.358 1.00 77.38 84 ALA A O 1
ATOM 606 N N . ASP A 1 85 ? 8.784 4.747 -6.253 1.00 79.00 85 ASP A N 1
ATOM 607 C CA . ASP A 1 85 ? 7.511 5.458 -6.292 1.00 79.00 85 ASP A CA 1
ATOM 608 C C . ASP A 1 85 ? 6.884 5.505 -4.890 1.00 79.00 85 ASP A C 1
ATOM 610 O O . ASP A 1 85 ? 7.075 4.589 -4.079 1.00 79.00 85 ASP A O 1
ATOM 614 N N . GLU A 1 86 ? 6.186 6.590 -4.567 1.00 80.00 86 GLU A N 1
ATOM 615 C CA . GLU A 1 86 ? 5.564 6.774 -3.253 1.00 80.00 86 GLU A CA 1
ATOM 616 C C . GLU A 1 86 ? 4.173 6.135 -3.222 1.00 80.00 86 GLU A C 1
ATOM 618 O O . GLU A 1 86 ? 3.358 6.302 -4.124 1.00 80.00 86 GLU A O 1
ATOM 623 N N . LEU A 1 87 ? 3.877 5.409 -2.144 1.00 76.38 87 LEU A N 1
ATOM 624 C CA . LEU A 1 87 ? 2.577 4.784 -1.945 1.00 76.38 87 LEU A CA 1
ATOM 625 C C . LEU A 1 87 ? 1.767 5.573 -0.935 1.00 76.38 87 LEU A C 1
ATOM 627 O O . LEU A 1 87 ? 2.197 5.773 0.204 1.00 76.38 87 LEU A O 1
ATOM 631 N N . ARG A 1 88 ? 0.533 5.897 -1.313 1.00 78.56 88 ARG A N 1
ATOM 632 C CA . ARG A 1 88 ? -0.467 6.441 -0.400 1.00 78.56 88 ARG A CA 1
ATOM 633 C C . ARG A 1 88 ? -1.777 5.679 -0.543 1.00 78.56 88 ARG A C 1
ATOM 635 O O . ARG A 1 88 ? -2.419 5.721 -1.588 1.00 78.56 88 ARG A O 1
ATOM 642 N N . CYS A 1 89 ? -2.175 5.006 0.531 1.00 72.75 89 CYS A N 1
ATOM 643 C CA . CYS A 1 89 ? -3.471 4.352 0.668 1.00 72.75 89 CYS A CA 1
ATOM 644 C C . CYS A 1 89 ? -4.289 5.076 1.729 1.00 72.75 89 CYS A C 1
ATOM 646 O O . CYS A 1 89 ? -3.826 5.264 2.855 1.00 72.75 89 CYS A O 1
ATOM 648 N N . VAL A 1 90 ? -5.526 5.426 1.396 1.00 74.81 90 VAL A N 1
ATOM 649 C CA . VAL A 1 90 ? -6.454 6.059 2.334 1.00 74.81 90 VAL A CA 1
ATOM 650 C C . VAL A 1 90 ? -7.686 5.177 2.468 1.00 74.81 90 VAL A C 1
ATOM 652 O O . VAL A 1 90 ? -8.268 4.755 1.472 1.00 74.81 90 VAL A O 1
ATOM 655 N N . LEU A 1 91 ? -8.062 4.891 3.708 1.00 70.94 91 LEU A N 1
ATOM 656 C CA . LEU A 1 91 ? -9.351 4.331 4.073 1.00 70.94 91 LEU A CA 1
ATOM 657 C C . LEU A 1 91 ? -10.181 5.456 4.685 1.00 70.94 91 LEU A C 1
ATOM 659 O O . LEU A 1 91 ? -9.846 5.964 5.756 1.00 70.94 91 LEU A O 1
ATOM 663 N N . VAL A 1 92 ? -11.253 5.838 4.000 1.00 69.00 92 VAL A N 1
ATOM 664 C CA . VAL A 1 92 ? -12.205 6.853 4.462 1.00 69.00 92 VAL A CA 1
ATOM 665 C C . VAL A 1 92 ? -13.451 6.148 4.993 1.00 69.00 92 VAL A C 1
ATOM 667 O O . VAL A 1 92 ? -13.930 5.207 4.366 1.00 69.00 92 VAL A O 1
ATOM 670 N N . GLY A 1 93 ? -13.986 6.608 6.124 1.00 56.72 93 GLY A N 1
ATOM 671 C CA . GLY A 1 93 ? -15.326 6.235 6.585 1.00 56.72 93 GLY A CA 1
ATOM 672 C C . GLY A 1 93 ? -15.411 5.079 7.581 1.00 56.72 93 GLY A C 1
ATOM 673 O O . GLY A 1 93 ? -16.486 4.509 7.723 1.00 56.72 93 GLY A O 1
ATOM 674 N N . VAL A 1 94 ? -14.328 4.733 8.285 1.00 52.41 94 VAL A N 1
ATOM 675 C CA . VAL A 1 94 ? -14.392 3.735 9.367 1.00 52.41 94 VAL A CA 1
ATOM 676 C C . VAL A 1 94 ? -14.160 4.435 10.701 1.00 52.41 94 VAL A C 1
ATOM 678 O O . VAL A 1 94 ? -13.017 4.734 11.058 1.00 52.41 94 VAL A O 1
ATOM 681 N N . ALA A 1 95 ? -15.276 4.782 11.347 1.00 47.84 95 ALA A N 1
ATOM 682 C CA . ALA A 1 95 ? -15.362 5.374 12.681 1.00 47.84 95 ALA A CA 1
ATOM 683 C C . ALA A 1 95 ? -15.189 4.306 13.770 1.00 47.84 95 ALA A C 1
ATOM 685 O O . ALA A 1 95 ? -15.708 3.183 13.579 1.00 47.84 95 ALA A O 1
#

Sequence (95 aa):
MVESARRSARTRVLLGAVGNMVMNRRDVRLTSCKGSPGGWTAGGRATGAGDRPCAHEVTVYFTDSRATVLGTGRTAASTAIHGADELRCVLVGVA

Foldseek 3Di:
DDDPFPFDKDWDFDFPPPPVDVVQVVQWDWDDWDADVQGIKIKTKGFDQDQAKDKGKTKIFGAGPVRHGQDIWIDIDIAGHRGMDIDMTDDGHRD

Solvent-accessible surface area (backbone atoms only — not comparable to full-atom values): 5514 Å² total; per-residue (Å²): 137,84,75,88,72,78,51,57,71,56,80,54,73,56,44,73,96,46,78,82,50,73,72,66,52,73,29,52,46,78,77,45,76,44,81,46,97,63,23,39,37,38,33,32,36,35,40,26,88,44,95,51,68,44,82,42,38,40,34,36,40,40,28,45,80,83,68,46,77,71,48,67,17,65,37,75,46,60,16,43,57,72,25,67,31,77,39,66,27,60,33,76,75,60,131

Mean predicted aligned e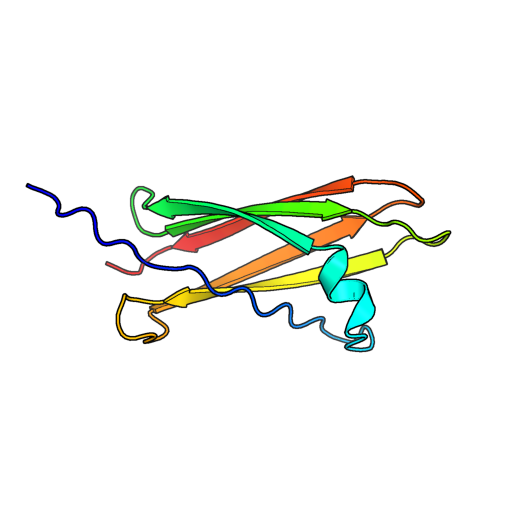rror: 10.14 Å